Protein AF-A0A5N6GSD5-F1 (afdb_monomer)

Secondary structure (DSSP, 8-state):
-EE-S-SSSBTTSPP-HHHHHHHHHHHHH-SS-EEEE---TTTTT-S-SB--EEEEE--SS-TTGGGGSTTPPPP--SS-----PPPTTT--HHHHHHHHHHTT-

Organism: Aspergillus flavus (NCBI:txid5059)

pLDDT: mean 89.75, std 5.79, range [70.25, 96.69]

Structure (mmCIF, N/CA/C/O backbone):
data_AF-A0A5N6GSD5-F1
#
_entry.id   AF-A0A5N6GSD5-F1
#
loop_
_atom_site.group_PDB
_atom_site.id
_atom_site.type_symbol
_atom_site.label_atom_id
_atom_site.label_alt_id
_atom_site.label_comp_id
_atom_site.label_asym_id
_atom_site.label_entity_id
_atom_site.label_seq_id
_atom_site.pdbx_PDB_ins_code
_atom_site.Cartn_x
_atom_site.Cartn_y
_atom_site.Cartn_z
_atom_site.occupancy
_atom_site.B_iso_or_equiv
_atom_site.auth_seq_id
_atom_site.auth_comp_id
_atom_site.auth_asym_id
_atom_site.auth_atom_id
_atom_site.pdbx_PDB_model_num
ATOM 1 N N . MET A 1 1 ? -4.250 13.201 1.718 1.00 75.56 1 MET A N 1
ATOM 2 C CA . MET A 1 1 ? -2.891 13.766 1.544 1.00 75.56 1 MET A CA 1
ATOM 3 C C . MET A 1 1 ? -2.189 13.044 0.393 1.00 75.56 1 MET A C 1
ATOM 5 O O . MET A 1 1 ? -2.502 11.880 0.174 1.00 75.56 1 MET A O 1
ATOM 9 N N . LEU A 1 2 ? -1.305 13.720 -0.352 1.00 78.38 2 LEU A N 1
ATOM 10 C CA . LEU A 1 2 ? -0.496 13.127 -1.428 1.00 78.38 2 LEU A CA 1
ATOM 11 C C . LEU A 1 2 ? 0.960 13.006 -0.969 1.00 78.38 2 LEU A C 1
ATOM 13 O O . LEU A 1 2 ? 1.516 13.998 -0.502 1.00 78.38 2 LEU A O 1
ATOM 17 N N . ILE A 1 3 ? 1.560 11.826 -1.122 1.00 78.31 3 ILE A N 1
ATOM 18 C CA . ILE A 1 3 ? 2.982 11.586 -0.845 1.00 78.31 3 ILE A CA 1
ATOM 19 C C . ILE A 1 3 ? 3.695 11.315 -2.164 1.00 78.31 3 ILE A C 1
ATOM 21 O O . ILE A 1 3 ? 3.303 10.415 -2.901 1.00 78.31 3 ILE A O 1
ATOM 25 N N . THR A 1 4 ? 4.754 12.071 -2.434 1.00 78.38 4 THR A N 1
ATOM 26 C CA . THR A 1 4 ? 5.635 11.880 -3.589 1.00 78.38 4 THR A CA 1
ATOM 27 C C . THR A 1 4 ? 7.074 11.914 -3.095 1.00 78.38 4 THR A C 1
ATOM 29 O O . THR A 1 4 ? 7.494 12.920 -2.528 1.00 78.38 4 THR A O 1
ATOM 32 N N . SER A 1 5 ? 7.805 10.818 -3.305 1.00 70.25 5 SER A N 1
ATOM 33 C CA . SER A 1 5 ? 9.236 10.728 -2.991 1.00 70.25 5 SER A CA 1
ATOM 34 C C . SER A 1 5 ? 10.083 11.362 -4.104 1.00 70.25 5 SER A C 1
ATOM 36 O O . SER A 1 5 ? 10.979 12.161 -3.841 1.00 70.25 5 SER A O 1
ATOM 38 N N . ASP A 1 6 ? 9.717 11.100 -5.365 1.00 76.81 6 ASP A N 1
ATOM 39 C CA . ASP A 1 6 ? 10.388 11.626 -6.555 1.00 76.81 6 ASP A CA 1
ATOM 40 C C . ASP A 1 6 ? 9.365 12.075 -7.608 1.00 76.81 6 ASP A C 1
ATOM 42 O O . ASP A 1 6 ? 8.538 11.298 -8.088 1.00 76.81 6 ASP A O 1
ATOM 46 N N . GLY A 1 7 ? 9.436 13.351 -7.983 1.00 74.88 7 GLY A N 1
ATOM 47 C CA . GLY A 1 7 ? 8.554 13.951 -8.976 1.00 74.88 7 GLY A CA 1
ATOM 48 C C . GLY A 1 7 ? 8.839 13.524 -10.416 1.00 74.88 7 GLY A C 1
ATOM 49 O O . GLY A 1 7 ? 8.033 13.838 -11.282 1.00 74.88 7 GLY A O 1
ATOM 50 N N . TYR A 1 8 ? 9.938 12.838 -10.722 1.00 84.56 8 TYR A N 1
ATOM 51 C CA . TYR A 1 8 ? 10.226 12.372 -12.084 1.00 84.56 8 TYR A CA 1
ATOM 52 C C . TYR A 1 8 ? 9.733 10.951 -12.350 1.00 84.56 8 TYR A C 1
ATOM 54 O O . TYR A 1 8 ? 9.477 10.611 -13.509 1.00 84.56 8 TYR A O 1
ATOM 62 N N . GLN A 1 9 ? 9.536 10.165 -11.291 1.00 90.12 9 GLN A N 1
ATOM 63 C CA . GLN A 1 9 ? 8.981 8.823 -11.395 1.00 90.12 9 GLN A CA 1
ATOM 64 C C . GLN A 1 9 ? 7.524 8.853 -11.844 1.00 90.12 9 GLN A C 1
ATOM 66 O O . GLN A 1 9 ? 6.747 9.778 -11.564 1.00 90.12 9 GLN A O 1
ATOM 71 N N . ARG A 1 10 ? 7.154 7.811 -12.576 1.00 91.56 10 ARG A N 1
ATOM 72 C CA . ARG A 1 10 ? 5.854 7.650 -13.199 1.00 91.56 10 ARG A CA 1
ATOM 73 C C . ARG A 1 10 ? 4.966 6.724 -12.392 1.00 91.56 10 ARG A C 1
ATOM 75 O O . ARG A 1 10 ? 5.410 5.769 -11.773 1.00 91.56 10 ARG A O 1
ATOM 82 N N . GLN A 1 11 ? 3.672 6.996 -12.455 1.00 92.88 11 GLN A N 1
ATOM 83 C CA . GLN A 1 11 ? 2.640 6.270 -11.720 1.00 92.88 11 GLN A CA 1
ATOM 84 C C . GLN A 1 11 ? 2.458 4.816 -12.189 1.00 92.88 11 GLN A C 1
ATOM 86 O O . GLN A 1 11 ? 1.749 4.054 -11.548 1.00 92.88 11 GLN A O 1
ATOM 91 N N . TYR A 1 12 ? 3.049 4.426 -13.320 1.00 91.88 12 TYR A N 1
ATOM 92 C CA . TYR A 1 12 ? 3.083 3.034 -13.780 1.00 91.88 12 TYR A CA 1
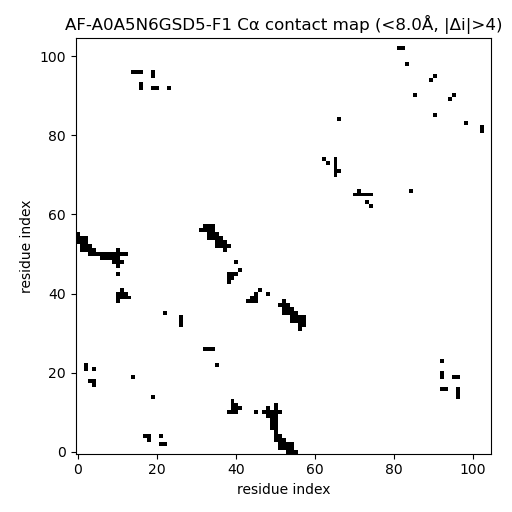ATOM 93 C C . TYR A 1 12 ? 4.328 2.275 -13.289 1.00 91.88 12 TYR A C 1
ATOM 95 O O . TYR A 1 12 ? 4.494 1.101 -13.605 1.00 91.88 12 TYR A O 1
ATOM 103 N N . GLU A 1 13 ? 5.227 2.936 -12.556 1.00 94.12 13 GLU A N 1
ATOM 104 C CA . GLU A 1 13 ? 6.371 2.289 -11.918 1.00 94.12 13 GLU A CA 1
ATOM 105 C C . GLU A 1 13 ? 5.935 1.680 -10.578 1.00 94.12 13 GLU A C 1
ATOM 107 O O . GLU A 1 13 ? 5.150 2.278 -9.834 1.00 94.12 13 GLU A O 1
ATOM 112 N N . GLY A 1 14 ? 6.444 0.486 -10.261 1.00 94.44 14 GLY A N 1
ATOM 113 C CA . GLY A 1 14 ? 6.166 -0.196 -8.994 1.00 94.44 14 GLY A CA 1
ATOM 114 C C . GLY A 1 14 ? 6.674 0.584 -7.779 1.00 94.44 14 GLY A C 1
ATOM 115 O O . GLY A 1 14 ? 7.529 1.467 -7.903 1.00 94.44 14 GLY A O 1
ATOM 116 N N . LEU A 1 15 ? 6.144 0.272 -6.595 1.00 95.75 15 LEU A N 1
ATOM 117 C CA . LEU A 1 15 ? 6.624 0.865 -5.345 1.00 95.75 15 LEU A CA 1
ATOM 118 C C . LEU A 1 15 ? 8.058 0.411 -5.056 1.00 95.75 15 LEU A C 1
ATOM 120 O O . LEU A 1 15 ? 8.403 -0.752 -5.248 1.00 95.75 15 LEU A O 1
ATOM 124 N N . ASN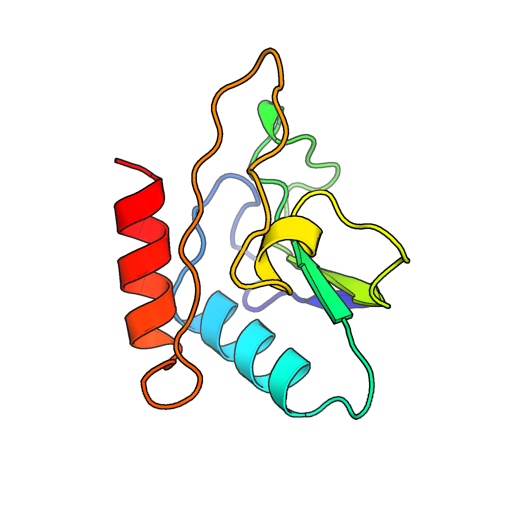 A 1 16 ? 8.890 1.340 -4.593 1.00 94.88 16 ASN A N 1
ATOM 125 C CA . ASN A 1 16 ? 10.265 1.066 -4.190 1.00 94.88 16 ASN A CA 1
ATOM 126 C C . ASN A 1 16 ? 10.442 1.241 -2.671 1.00 94.88 16 ASN A C 1
ATOM 128 O O . ASN A 1 16 ? 9.508 1.581 -1.941 1.00 94.88 16 ASN A O 1
ATOM 132 N N . LEU A 1 17 ? 11.663 1.002 -2.190 1.00 95.44 17 LEU A N 1
ATOM 133 C CA . LEU A 1 17 ? 11.975 1.093 -0.766 1.00 95.44 17 LEU A CA 1
ATOM 134 C C . LEU A 1 17 ? 11.719 2.492 -0.185 1.00 95.44 17 LEU A C 1
ATOM 136 O O . LEU A 1 17 ? 11.236 2.600 0.939 1.00 95.44 17 LEU A O 1
ATOM 140 N N . ASP A 1 18 ? 12.025 3.557 -0.926 1.00 94.06 18 ASP A N 1
ATOM 141 C CA . ASP A 1 18 ? 11.862 4.934 -0.447 1.00 94.06 18 ASP A CA 1
ATOM 142 C C . ASP A 1 18 ? 10.383 5.324 -0.335 1.00 94.06 18 ASP A C 1
ATOM 144 O O . ASP A 1 18 ? 9.989 6.007 0.616 1.00 94.06 18 ASP A O 1
ATOM 148 N N . ASP A 1 19 ? 9.544 4.841 -1.255 1.00 94.56 19 ASP A N 1
ATOM 149 C CA . ASP A 1 19 ? 8.090 4.997 -1.167 1.00 94.56 19 ASP A CA 1
ATOM 150 C C . ASP A 1 19 ? 7.541 4.334 0.103 1.00 94.56 19 ASP A C 1
ATOM 152 O O . ASP A 1 19 ? 6.790 4.951 0.865 1.00 94.56 19 ASP A O 1
ATOM 156 N N . LEU A 1 20 ? 7.956 3.088 0.365 1.00 94.88 20 LEU A N 1
ATOM 157 C CA . LEU A 1 20 ? 7.517 2.332 1.537 1.00 94.88 20 LEU A CA 1
ATOM 158 C C . LEU A 1 20 ? 8.047 2.935 2.836 1.00 94.88 20 LEU A C 1
ATOM 160 O O . LEU A 1 20 ? 7.288 3.040 3.794 1.00 94.88 20 LEU A O 1
ATOM 164 N N . LYS A 1 21 ? 9.297 3.411 2.872 1.00 94.50 21 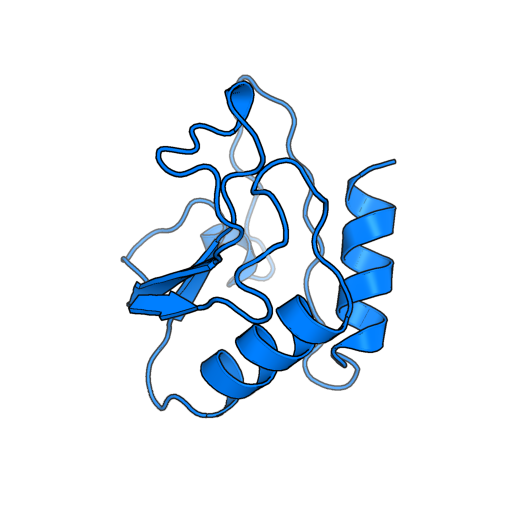LYS A N 1
ATOM 165 C CA . LYS A 1 21 ? 9.849 4.154 4.018 1.00 94.50 21 LYS A CA 1
ATOM 166 C C . LYS A 1 21 ? 9.046 5.413 4.317 1.00 94.50 21 LYS A C 1
ATOM 168 O O . LYS A 1 21 ? 8.746 5.684 5.480 1.00 94.50 21 LYS A O 1
ATOM 173 N N . SER A 1 22 ? 8.673 6.158 3.279 1.00 92.38 22 SER A N 1
ATOM 174 C CA . SER A 1 22 ? 7.895 7.391 3.418 1.00 92.38 22 SER A CA 1
ATOM 175 C C . SER A 1 22 ? 6.515 7.113 4.014 1.00 92.38 22 SER A C 1
ATOM 177 O O . SER A 1 22 ? 6.119 7.755 4.986 1.00 92.38 22 SER A O 1
ATOM 179 N N . VAL A 1 23 ? 5.797 6.121 3.478 1.00 93.00 23 VAL A N 1
ATOM 180 C CA . VAL A 1 23 ? 4.474 5.721 3.983 1.00 93.00 23 VAL A CA 1
ATOM 181 C C . VAL A 1 23 ? 4.571 5.143 5.387 1.00 93.00 23 VAL A C 1
ATOM 183 O O . VAL A 1 23 ? 3.794 5.533 6.252 1.00 93.00 23 VAL A O 1
ATOM 186 N N . TRP A 1 24 ? 5.543 4.264 5.631 1.00 92.31 24 TRP A N 1
ATOM 187 C CA . TRP A 1 24 ? 5.779 3.653 6.934 1.00 92.31 24 TRP A CA 1
ATOM 188 C C . TRP A 1 24 ? 6.012 4.707 8.014 1.00 92.31 24 TRP A C 1
ATOM 190 O O . TRP A 1 24 ? 5.360 4.678 9.056 1.00 92.31 24 TRP A O 1
ATOM 200 N N . SER A 1 25 ? 6.896 5.674 7.747 1.00 91.19 25 SER A N 1
ATOM 201 C CA . SER A 1 25 ? 7.170 6.767 8.678 1.00 91.19 25 SER A CA 1
ATOM 202 C C . SER A 1 25 ? 5.928 7.608 8.949 1.00 91.19 25 SER A C 1
ATOM 204 O O . SER A 1 25 ? 5.765 8.083 10.069 1.00 91.19 25 SER A O 1
ATOM 206 N N . PHE A 1 26 ? 5.072 7.812 7.945 1.00 90.56 26 PHE A N 1
ATOM 207 C CA . PHE A 1 26 ? 3.858 8.602 8.107 1.00 90.56 26 PHE A CA 1
ATOM 208 C C . PHE A 1 26 ? 2.807 7.848 8.926 1.00 90.56 26 PHE A C 1
ATOM 210 O O . PHE A 1 26 ? 2.317 8.377 9.914 1.00 90.56 26 PHE A O 1
ATOM 217 N N . LEU A 1 27 ? 2.507 6.596 8.567 1.00 90.69 27 LEU A N 1
ATOM 218 C CA . LEU A 1 27 ? 1.526 5.771 9.278 1.00 90.69 27 LEU A CA 1
ATOM 219 C C . LEU A 1 27 ? 1.950 5.482 10.725 1.00 90.69 27 LEU A C 1
ATOM 221 O O . LEU A 1 27 ? 1.103 5.466 11.606 1.00 90.69 27 LEU A O 1
ATOM 225 N N . SER A 1 28 ? 3.251 5.321 10.986 1.00 89.31 28 SER A N 1
ATOM 226 C CA . SER A 1 28 ? 3.765 5.065 12.342 1.00 89.31 28 SER A CA 1
ATOM 227 C C . SER A 1 28 ? 3.754 6.296 13.253 1.00 89.31 28 SER A C 1
ATOM 229 O O . SER A 1 28 ? 3.885 6.153 14.465 1.00 89.31 28 SER A O 1
ATOM 231 N N . ALA A 1 29 ? 3.672 7.505 12.689 1.00 89.75 29 ALA A N 1
ATOM 232 C CA . ALA A 1 29 ? 3.755 8.757 13.443 1.00 89.75 29 ALA A CA 1
ATOM 233 C C . ALA A 1 29 ? 2.388 9.384 13.750 1.00 89.75 29 ALA A C 1
ATOM 235 O O . ALA A 1 29 ? 2.328 10.388 14.457 1.00 89.75 29 ALA A O 1
ATOM 236 N N . LEU A 1 30 ? 1.305 8.852 13.181 1.00 87.19 30 LEU A N 1
ATOM 237 C CA . LEU A 1 30 ? -0.034 9.401 13.348 1.00 87.19 30 LEU A CA 1
ATOM 238 C C . LEU A 1 30 ? -0.754 8.725 14.515 1.00 87.19 30 LEU A C 1
ATOM 240 O O . LEU A 1 30 ? -0.774 7.505 14.619 1.00 87.19 30 LEU A O 1
ATOM 244 N N . ASP A 1 31 ? -1.404 9.534 15.352 1.00 82.75 31 ASP A N 1
ATOM 245 C CA . ASP A 1 31 ? -2.180 9.060 16.509 1.00 82.75 31 ASP A CA 1
ATOM 246 C C . ASP A 1 31 ? -3.547 8.460 16.127 1.00 82.75 31 ASP A C 1
ATOM 248 O O . ASP A 1 31 ? -4.293 7.991 16.987 1.00 82.75 31 ASP A O 1
ATOM 252 N N . THR A 1 32 ? -3.924 8.53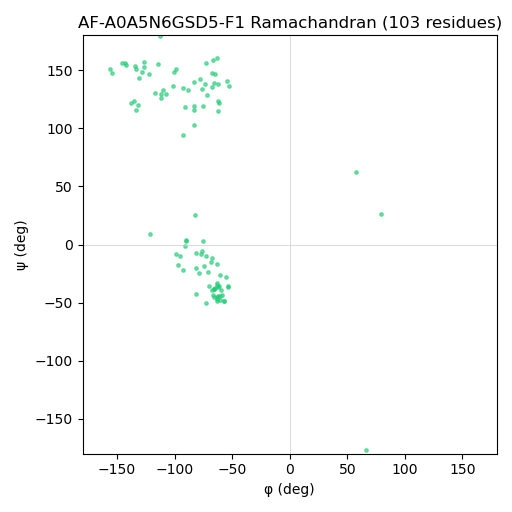3 14.850 1.00 85.56 32 THR A N 1
ATOM 253 C CA . THR A 1 32 ? -5.194 8.022 14.327 1.00 85.56 32 THR A CA 1
ATOM 254 C C . THR A 1 32 ? -4.957 7.085 13.157 1.00 85.56 32 THR A C 1
ATOM 256 O O . THR A 1 32 ? -3.932 7.167 12.481 1.00 85.56 32 THR A O 1
ATOM 259 N N . ASP A 1 33 ? -5.924 6.204 12.902 1.00 88.94 33 ASP A N 1
ATOM 260 C CA . ASP A 1 33 ? -5.811 5.214 11.838 1.00 88.94 33 ASP A CA 1
ATOM 261 C C . ASP A 1 33 ? -5.941 5.867 10.457 1.00 88.94 33 ASP A C 1
ATOM 263 O O . ASP A 1 33 ? -6.907 6.583 10.159 1.00 88.94 33 ASP A O 1
ATOM 267 N N . TYR A 1 34 ? -4.970 5.581 9.592 1.00 92.75 34 TYR A N 1
ATOM 268 C CA . TYR A 1 34 ? -4.967 5.972 8.185 1.00 92.75 34 TYR A CA 1
ATOM 269 C C . TYR A 1 34 ? -4.744 4.760 7.290 1.00 92.75 34 TYR A C 1
ATOM 271 O O . TYR A 1 34 ? -4.050 3.809 7.647 1.00 92.75 34 TYR A O 1
ATOM 279 N N . VAL A 1 35 ? -5.256 4.857 6.066 1.00 92.69 35 VAL A N 1
ATOM 280 C CA . VAL A 1 35 ? -4.941 3.937 4.975 1.00 92.69 35 VAL A CA 1
ATOM 281 C C . VAL A 1 35 ? -4.102 4.663 3.938 1.00 92.69 35 VAL A C 1
ATOM 283 O O . VAL A 1 35 ? -4.451 5.764 3.499 1.00 92.69 35 VAL A O 1
ATOM 286 N N . ALA A 1 36 ? -3.021 4.011 3.515 1.00 93.69 36 ALA A N 1
ATOM 287 C CA . ALA A 1 36 ? -2.255 4.382 2.337 1.00 93.69 36 ALA A CA 1
ATOM 288 C C . ALA A 1 36 ? -2.609 3.455 1.168 1.00 93.69 36 ALA A C 1
ATOM 290 O O . ALA A 1 36 ? -2.694 2.241 1.344 1.00 93.69 36 ALA A O 1
ATOM 291 N N . PHE A 1 37 ? -2.795 4.013 -0.026 1.00 94.12 37 PHE A N 1
ATOM 292 C CA . PHE A 1 37 ? -3.055 3.236 -1.238 1.00 94.12 37 PHE A CA 1
ATOM 293 C C . PHE A 1 37 ? -2.375 3.844 -2.469 1.00 94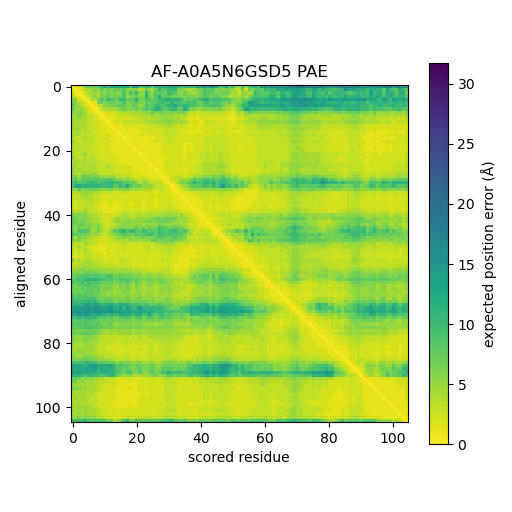.12 37 PHE A C 1
ATOM 295 O O . PHE A 1 37 ? -2.045 5.036 -2.504 1.00 94.12 37 PHE A O 1
ATOM 302 N N . TYR A 1 38 ? -2.138 2.994 -3.471 1.00 95.12 38 TYR A N 1
ATOM 303 C CA . TYR A 1 38 ? -1.416 3.323 -4.696 1.00 95.12 38 TYR A CA 1
ATOM 304 C C . TYR A 1 38 ? -2.162 2.810 -5.929 1.00 95.12 38 TYR A C 1
ATOM 306 O O . TYR A 1 38 ? -2.298 1.606 -6.127 1.00 95.12 38 TYR A O 1
ATOM 314 N N . ASN A 1 39 ? -2.603 3.734 -6.778 1.00 95.00 39 ASN A N 1
ATOM 315 C CA . ASN A 1 39 ? -3.265 3.426 -8.044 1.00 95.00 39 ASN A CA 1
ATOM 316 C C . ASN A 1 39 ? -2.213 3.379 -9.159 1.00 95.00 39 ASN A C 1
ATOM 318 O O . ASN A 1 39 ? -1.840 4.431 -9.682 1.00 95.00 39 ASN A O 1
ATOM 322 N N . CYS A 1 40 ? -1.689 2.190 -9.468 1.00 94.19 40 CYS A N 1
ATOM 323 C CA . CYS A 1 40 ? -0.583 2.013 -10.414 1.00 94.19 40 CYS A CA 1
ATOM 324 C C . CYS A 1 40 ? -1.072 1.973 -11.872 1.00 94.19 40 CYS A C 1
ATOM 326 O O . CYS A 1 40 ? -1.823 1.080 -12.260 1.00 94.19 40 CYS A O 1
ATOM 328 N N . GLY A 1 41 ? -0.612 2.915 -12.694 1.00 92.06 41 GLY A N 1
ATOM 329 C CA . GLY A 1 41 ? -0.923 2.965 -14.124 1.00 92.06 41 GLY A CA 1
ATOM 330 C C . GLY A 1 41 ? -2.396 3.238 -14.461 1.00 92.06 41 GLY A C 1
ATOM 331 O O . GLY A 1 41 ? -3.238 3.494 -13.598 1.00 92.06 41 GLY A O 1
ATOM 332 N N . GLN A 1 42 ? -2.695 3.224 -15.763 1.00 88.62 42 GLN A N 1
ATOM 333 C CA . GLN A 1 42 ? -4.016 3.578 -16.288 1.00 88.62 42 GLN A CA 1
ATOM 334 C C . GLN A 1 42 ? -5.103 2.613 -15.803 1.00 88.62 42 GLN A C 1
ATOM 336 O O . GLN A 1 42 ? -6.134 3.064 -15.306 1.00 88.62 42 GLN A O 1
ATOM 341 N N . ASP A 1 43 ? -4.845 1.308 -15.890 1.00 89.88 43 ASP A N 1
ATOM 342 C CA . ASP A 1 43 ? -5.806 0.275 -15.487 1.00 89.88 43 ASP A CA 1
ATOM 343 C C . ASP A 1 43 ? -5.985 0.209 -13.963 1.00 89.88 43 ASP A C 1
ATOM 345 O O . ASP A 1 43 ? -7.050 -0.164 -13.481 1.00 89.88 43 ASP A O 1
ATOM 349 N N . GLY A 1 44 ? -4.993 0.676 -13.194 1.00 85.00 44 GLY A N 1
ATOM 350 C CA . GLY A 1 44 ? -5.116 0.893 -11.751 1.00 85.00 44 GLY A CA 1
ATO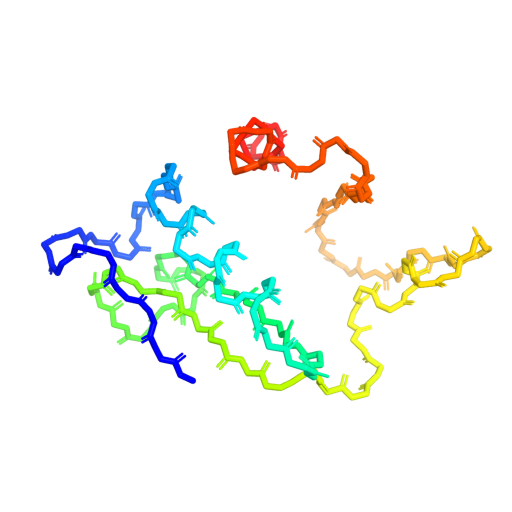M 351 C C . GLY A 1 44 ? -5.915 2.144 -11.373 1.00 85.00 44 GLY A C 1
ATOM 352 O O . GLY A 1 44 ? -6.011 2.467 -10.192 1.00 85.00 44 GLY A O 1
ATOM 353 N N . GLY A 1 45 ? -6.471 2.877 -12.345 1.00 88.62 45 GLY A N 1
ATOM 354 C CA . GLY A 1 45 ? -7.306 4.053 -12.104 1.00 88.62 45 GLY A CA 1
ATOM 355 C C . GLY A 1 45 ? -6.519 5.325 -11.784 1.00 88.62 45 GLY A C 1
ATOM 356 O O . GLY A 1 45 ? -7.033 6.215 -11.099 1.00 88.62 45 GLY A O 1
ATOM 357 N N . CYS A 1 46 ? -5.267 5.441 -12.242 1.00 86.69 46 CYS A N 1
ATOM 358 C CA . CYS A 1 46 ? -4.495 6.648 -11.981 1.00 86.69 46 CYS A CA 1
ATOM 359 C C . CYS A 1 46 ? -5.059 7.877 -12.712 1.00 86.69 46 CYS A C 1
ATOM 361 O O . CYS A 1 46 ? -5.354 7.839 -13.905 1.00 86.69 46 CYS A O 1
ATOM 363 N N . SER A 1 47 ? -5.149 9.007 -12.008 1.00 84.88 47 SER A N 1
ATOM 364 C CA . SER A 1 47 ? -5.551 10.297 -12.590 1.00 84.88 47 SER A CA 1
ATOM 365 C C . SER A 1 47 ? -4.365 11.192 -12.959 1.00 84.88 47 SER A C 1
ATOM 367 O O . SER A 1 47 ? -4.515 12.150 -13.717 1.00 84.88 47 SER A O 1
ATOM 369 N N . ARG A 1 48 ? -3.175 10.908 -12.415 1.00 84.12 48 ARG A N 1
ATOM 370 C CA . ARG A 1 48 ? -1.943 11.677 -12.633 1.00 84.12 48 ARG A CA 1
ATOM 371 C C . ARG A 1 48 ? -0.805 10.736 -12.996 1.00 84.12 48 ARG A C 1
ATOM 373 O O . ARG A 1 48 ? -0.688 9.663 -12.422 1.00 84.12 48 ARG A O 1
ATOM 380 N N . LEU A 1 49 ? 0.063 11.190 -13.898 1.00 88.25 49 LEU A N 1
ATOM 381 C CA . LEU A 1 49 ? 1.223 10.417 -14.355 1.00 88.25 49 LEU A CA 1
ATOM 382 C C . LEU A 1 49 ? 2.419 10.477 -13.405 1.00 88.25 49 LEU A C 1
ATOM 384 O O . LEU A 1 49 ? 3.299 9.633 -13.503 1.00 88.25 49 LEU A O 1
ATOM 388 N N . HIS A 1 50 ? 2.486 11.482 -12.536 1.00 89.94 50 HIS A N 1
ATOM 389 C CA . HIS A 1 50 ? 3.545 11.590 -11.535 1.00 89.94 50 HIS A CA 1
ATOM 390 C C . HIS A 1 50 ? 3.287 10.621 -10.393 1.00 89.94 50 HIS A C 1
ATOM 392 O O . HIS A 1 50 ? 2.162 10.590 -9.891 1.00 89.94 50 HIS A O 1
ATOM 398 N N . LYS A 1 51 ? 4.326 9.895 -9.975 1.00 93.69 51 LYS A N 1
ATOM 399 C CA . LYS A 1 51 ? 4.235 8.887 -8.927 1.00 93.69 51 LYS A CA 1
ATOM 400 C C . LYS A 1 51 ? 3.815 9.497 -7.590 1.00 93.69 51 LYS A C 1
ATOM 402 O O . LYS A 1 51 ? 4.438 10.434 -7.084 1.00 93.69 51 LYS A O 1
ATOM 407 N N . HIS A 1 52 ? 2.734 8.984 -7.023 1.00 93.38 52 HIS A N 1
ATOM 408 C CA . HIS A 1 52 ? 2.241 9.403 -5.723 1.00 93.38 52 HIS A CA 1
ATOM 409 C C . HIS A 1 52 ? 1.427 8.313 -5.034 1.00 93.38 52 HIS A C 1
ATOM 411 O O . HIS A 1 52 ? 0.676 7.574 -5.673 1.00 93.38 52 HIS A O 1
ATOM 417 N N . LEU A 1 53 ? 1.522 8.296 -3.708 1.00 94.38 53 LEU A N 1
ATOM 418 C CA . LEU A 1 53 ? 0.646 7.554 -2.811 1.00 94.38 53 LEU A CA 1
ATOM 419 C C . LEU A 1 53 ? -0.424 8.474 -2.232 1.00 94.38 53 LEU A C 1
ATOM 421 O O . LEU A 1 53 ? -0.220 9.681 -2.054 1.00 94.38 53 LEU A O 1
ATOM 425 N N . GLN A 1 54 ? -1.575 7.890 -1.925 1.00 93.88 54 GLN A N 1
ATOM 426 C CA . GLN A 1 54 ? -2.708 8.590 -1.340 1.00 93.88 54 GLN A CA 1
ATOM 427 C C . GLN A 1 54 ? -2.922 8.098 0.083 1.00 93.88 54 GLN A C 1
ATOM 429 O O . GLN A 1 54 ? -2.977 6.897 0.320 1.00 93.88 54 GLN A O 1
ATOM 434 N N . LEU A 1 55 ? -3.032 9.038 1.024 1.00 93.69 55 LEU A N 1
ATOM 435 C CA . LEU A 1 55 ? -3.368 8.746 2.416 1.00 93.69 55 LEU A CA 1
ATOM 436 C C . LEU A 1 55 ? -4.689 9.406 2.784 1.00 93.69 55 LEU A C 1
ATOM 438 O O . LEU A 1 55 ? -4.870 10.612 2.552 1.00 93.69 55 LEU A O 1
ATOM 442 N N . ILE A 1 56 ? -5.579 8.622 3.384 1.00 93.19 56 ILE A N 1
ATOM 443 C CA . ILE A 1 56 ? -6.873 9.065 3.908 1.00 93.19 56 ILE A CA 1
ATOM 444 C C . ILE A 1 56 ? -7.085 8.502 5.318 1.00 93.19 56 ILE A C 1
ATOM 446 O O . ILE A 1 56 ? -6.564 7.422 5.603 1.00 93.19 56 ILE A 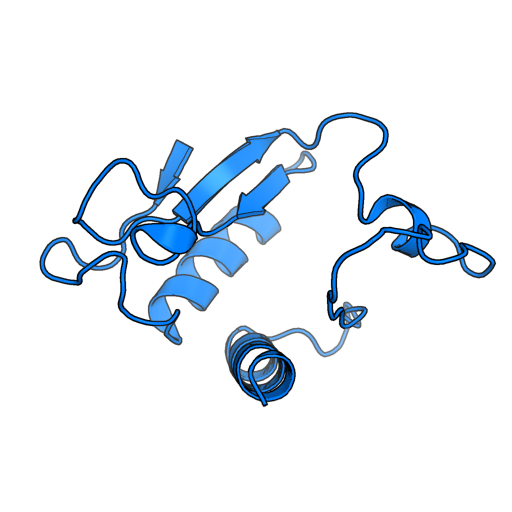O 1
ATOM 450 N N . PRO A 1 57 ? -7.836 9.196 6.193 1.00 93.19 57 PRO A N 1
ATOM 451 C CA . PRO A 1 57 ? -8.283 8.604 7.450 1.00 93.19 57 PRO A CA 1
ATOM 452 C C . PRO A 1 57 ? -9.031 7.299 7.178 1.00 93.19 57 PRO A C 1
ATOM 454 O O . PRO A 1 57 ? -9.790 7.229 6.207 1.00 93.19 57 PRO A O 1
ATOM 457 N N . THR A 1 58 ? -8.823 6.288 8.018 1.00 91.62 58 THR A N 1
ATOM 458 C CA . THR A 1 58 ? -9.447 4.974 7.855 1.00 91.62 58 THR A CA 1
ATOM 459 C C . THR A 1 58 ? -10.971 5.098 7.960 1.00 91.62 58 THR A C 1
ATOM 461 O O . THR A 1 58 ? -11.486 5.468 9.018 1.00 91.62 58 THR A O 1
ATOM 464 N N . PRO A 1 59 ? -11.728 4.820 6.881 1.00 88.56 59 PRO A N 1
ATOM 465 C CA . PRO A 1 59 ? -13.178 4.779 6.957 1.00 88.56 59 PRO A CA 1
ATOM 466 C C . PRO A 1 59 ? -13.636 3.520 7.714 1.00 88.56 59 PRO A C 1
ATOM 468 O O . PRO A 1 59 ? -12.918 2.519 7.745 1.00 88.56 59 PRO A O 1
ATOM 471 N N . PRO A 1 60 ? -14.843 3.529 8.303 1.00 86.38 60 PRO A N 1
ATOM 472 C CA . PRO A 1 60 ? -15.390 2.332 8.929 1.00 86.38 60 PRO A CA 1
ATOM 473 C C . PRO A 1 60 ? -15.642 1.233 7.884 1.00 86.38 60 PRO A C 1
ATOM 475 O O . PRO A 1 60 ? -16.063 1.529 6.766 1.00 86.38 60 PRO A O 1
ATOM 478 N N . ASN A 1 61 ? -15.467 -0.031 8.285 1.00 84.31 61 ASN A N 1
ATOM 479 C CA . ASN A 1 61 ? -15.762 -1.229 7.483 1.00 84.31 61 ASN A CA 1
ATOM 480 C C . ASN A 1 61 ? -15.006 -1.281 6.143 1.00 84.31 61 ASN A C 1
ATOM 482 O O . ASN A 1 61 ? -15.604 -1.294 5.064 1.00 84.31 61 ASN A O 1
ATOM 486 N N . LEU A 1 62 ? -13.678 -1.322 6.212 1.00 88.38 62 LEU A N 1
ATOM 487 C CA . LEU A 1 62 ? -12.833 -1.525 5.043 1.00 88.38 62 LEU A CA 1
ATOM 488 C C . LEU A 1 62 ? -13.014 -2.921 4.446 1.00 88.38 62 LEU A C 1
ATOM 490 O O . LEU A 1 62 ? -13.359 -3.883 5.129 1.00 88.38 62 LEU A O 1
ATOM 494 N N . PHE A 1 63 ? -12.645 -3.052 3.171 1.00 88.12 63 PHE A N 1
ATOM 495 C CA . PHE A 1 63 ? -12.535 -4.348 2.497 1.00 88.12 63 PHE A CA 1
ATOM 496 C C . PHE A 1 63 ? -11.639 -5.334 3.266 1.00 88.12 63 PHE A C 1
ATOM 498 O O . PHE A 1 63 ? -11.927 -6.525 3.326 1.00 88.12 63 PHE A O 1
ATOM 505 N N . ALA A 1 64 ? -10.581 -4.816 3.894 1.00 88.75 64 ALA A N 1
ATOM 506 C CA . ALA A 1 64 ? -9.622 -5.586 4.676 1.00 88.75 64 ALA A CA 1
ATOM 507 C C . ALA A 1 64 ? -9.984 -5.723 6.168 1.00 88.75 64 ALA A C 1
ATOM 509 O O . ALA A 1 64 ? -9.220 -6.340 6.900 1.00 88.75 64 ALA A O 1
ATOM 510 N N . SER A 1 65 ? -11.131 -5.206 6.635 1.00 89.25 65 SER A N 1
ATOM 511 C CA . SER A 1 65 ? -11.495 -5.232 8.067 1.00 89.25 65 SER A CA 1
ATOM 512 C C . SER A 1 65 ? -11.663 -6.638 8.648 1.00 89.25 65 SER A C 1
ATOM 514 O O . SER A 1 65 ? -11.615 -6.816 9.860 1.00 89.25 65 SER A O 1
ATOM 516 N N . PHE A 1 66 ? -11.815 -7.670 7.813 1.00 88.81 66 PHE A N 1
ATOM 517 C CA . PHE A 1 66 ? -11.780 -9.055 8.291 1.00 88.81 66 PHE A CA 1
ATOM 518 C C . PHE A 1 66 ? -10.425 -9.403 8.943 1.00 88.81 66 PHE A C 1
ATOM 520 O O . PHE A 1 66 ? -10.377 -10.244 9.837 1.00 88.81 66 PHE A O 1
ATOM 527 N N . LEU A 1 67 ? -9.334 -8.720 8.566 1.00 86.50 67 LEU A N 1
ATOM 528 C CA . LEU A 1 67 ? -8.007 -8.916 9.154 1.00 86.50 67 LEU A CA 1
ATOM 529 C C . LEU A 1 67 ? -7.901 -8.447 10.608 1.00 86.50 67 LEU A C 1
ATOM 531 O O . LEU A 1 67 ? -6.957 -8.865 11.278 1.00 86.50 67 LEU A O 1
ATOM 535 N N . ASP A 1 68 ? -8.854 -7.666 11.110 1.00 83.56 68 ASP A N 1
ATOM 536 C CA . ASP A 1 68 ? -8.846 -7.166 12.490 1.00 83.56 68 ASP A CA 1
ATOM 537 C C . ASP A 1 68 ? -9.366 -8.209 13.498 1.00 83.56 68 ASP A C 1
ATOM 539 O O . ASP A 1 68 ? -9.284 -8.015 14.709 1.00 83.56 68 ASP A O 1
ATOM 543 N N . SER A 1 69 ? -9.889 -9.339 13.008 1.00 81.12 69 SER A N 1
ATOM 544 C CA . SER A 1 69 ? -10.395 -10.445 13.827 1.00 81.12 69 SER A CA 1
ATOM 545 C C . SER A 1 69 ? -9.681 -11.759 13.503 1.00 81.12 69 SER A C 1
ATOM 547 O O . SER A 1 69 ? -9.279 -12.001 12.362 1.00 81.12 69 SER A O 1
ATOM 549 N N . GLU A 1 70 ? -9.506 -12.623 14.505 1.00 76.00 70 GLU A N 1
ATOM 550 C CA . GLU A 1 70 ? -8.882 -13.940 14.303 1.00 76.00 70 GLU A CA 1
ATOM 551 C C . GLU A 1 70 ? -9.748 -14.852 13.423 1.00 76.00 70 GLU A C 1
ATOM 553 O O . GLU A 1 70 ? -9.219 -15.512 12.532 1.00 76.00 70 GLU A O 1
ATOM 558 N N . ASP A 1 71 ? -11.071 -14.802 13.598 1.00 83.94 71 ASP A N 1
ATOM 559 C CA . ASP A 1 71 ? -12.043 -15.607 12.843 1.00 83.94 71 ASP A CA 1
ATOM 560 C C . ASP A 1 71 ? -12.542 -14.932 11.552 1.00 83.94 71 ASP A C 1
ATOM 562 O O . ASP A 1 71 ? -13.429 -15.451 10.862 1.00 83.94 71 ASP A O 1
ATOM 566 N N . GLY A 1 72 ? -11.998 -13.758 11.223 1.00 83.75 72 GLY A N 1
ATOM 567 C CA . GLY A 1 72 ? -12.443 -12.947 10.100 1.00 83.75 72 GLY A CA 1
ATOM 568 C C . GLY A 1 72 ? -12.285 -13.674 8.775 1.00 83.75 72 GLY A C 1
ATOM 569 O O . GLY A 1 72 ? -11.188 -14.075 8.388 1.00 83.75 72 GLY A O 1
ATOM 570 N N . GLN A 1 73 ? -13.396 -13.829 8.062 1.00 88.31 73 GLN A N 1
ATOM 571 C CA . GLN A 1 73 ? -13.395 -14.491 6.767 1.00 88.31 73 GLN A CA 1
ATOM 572 C C . GLN A 1 73 ? -13.127 -13.483 5.646 1.00 88.31 73 GLN A C 1
ATOM 574 O O . GLN A 1 73 ? -13.776 -12.43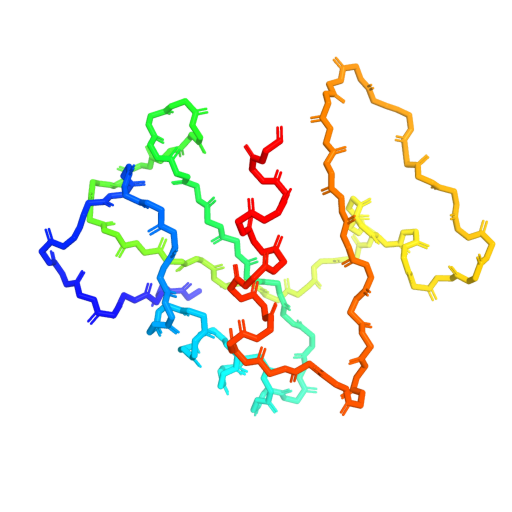1 5.612 1.00 88.31 73 GLN A O 1
ATOM 579 N N . PRO A 1 74 ? -12.218 -13.803 4.708 1.00 89.88 74 PRO A N 1
ATOM 580 C CA . PRO A 1 74 ? -12.016 -13.015 3.503 1.00 89.88 74 PRO A CA 1
ATOM 581 C C . PRO A 1 74 ? -13.339 -12.792 2.746 1.00 89.88 74 PRO A C 1
ATOM 583 O O . PRO A 1 74 ? -14.122 -13.737 2.592 1.00 89.88 74 PRO A O 1
ATOM 586 N N . PRO A 1 75 ? -13.614 -11.574 2.247 1.00 90.69 75 PRO A N 1
ATOM 587 C CA . PRO A 1 75 ? -14.802 -11.318 1.443 1.00 90.69 75 PRO A CA 1
ATOM 588 C C . PRO A 1 75 ? -14.781 -12.135 0.145 1.00 90.69 75 PRO A C 1
ATOM 590 O O . PRO A 1 75 ? -13.762 -12.228 -0.541 1.00 90.69 75 PRO A O 1
ATOM 593 N N . GLN A 1 76 ? -15.937 -12.694 -0.221 1.00 93.56 76 GLN A N 1
ATOM 594 C CA . GLN A 1 76 ? -16.117 -13.357 -1.512 1.00 93.56 76 GLN A CA 1
ATOM 595 C C . GLN A 1 76 ? -16.427 -12.313 -2.582 1.00 93.56 76 GLN A C 1
ATOM 597 O O . GLN A 1 76 ? -17.464 -11.650 -2.538 1.00 93.56 76 GLN A O 1
ATOM 602 N N . VAL A 1 77 ? -15.523 -12.174 -3.547 1.00 95.19 77 VAL A N 1
ATOM 603 C CA . VAL A 1 77 ? -15.613 -11.187 -4.624 1.00 95.19 77 VAL A CA 1
ATOM 604 C C . VAL A 1 77 ? -15.299 -11.816 -5.980 1.00 95.19 77 VAL A C 1
ATOM 606 O O . VAL A 1 77 ? -14.576 -12.809 -6.035 1.00 95.19 77 VAL A O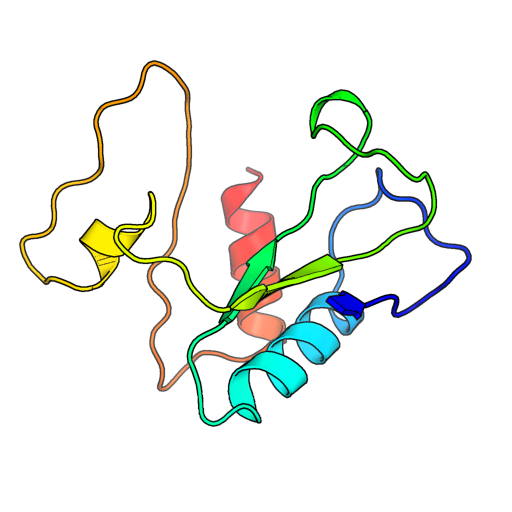 1
ATOM 609 N N . PRO A 1 78 ? -15.824 -11.262 -7.089 1.00 96.69 78 PRO A N 1
ATOM 610 C CA . PRO A 1 78 ? -15.637 -11.819 -8.429 1.00 96.69 78 PRO A CA 1
ATOM 611 C C . PRO A 1 78 ? -14.299 -11.410 -9.076 1.00 96.69 78 PRO A C 1
ATOM 613 O O . PRO A 1 78 ? -14.208 -11.333 -10.298 1.00 96.69 78 PRO A O 1
ATOM 616 N N . PHE A 1 79 ? -13.282 -11.091 -8.275 1.00 94.00 79 PHE A N 1
ATOM 617 C CA . PHE A 1 79 ? -11.953 -10.694 -8.735 1.00 94.00 79 PHE A CA 1
ATOM 618 C C . PHE A 1 79 ? -10.876 -11.276 -7.821 1.00 94.00 79 PHE A C 1
ATOM 620 O O . PHE A 1 79 ? -11.130 -11.559 -6.649 1.00 94.00 79 PHE A O 1
ATOM 627 N N . GLU A 1 80 ? -9.677 -11.455 -8.364 1.00 93.88 80 GLU A N 1
ATOM 628 C CA . GLU A 1 80 ? -8.525 -11.943 -7.612 1.00 93.88 80 GLU A CA 1
ATOM 629 C C . GLU A 1 80 ? -7.924 -10.824 -6.767 1.00 93.88 80 GLU A C 1
ATOM 631 O O . GLU A 1 80 ? -7.870 -9.661 -7.171 1.00 93.88 80 GLU A O 1
ATOM 636 N N . TRP A 1 81 ? -7.487 -11.185 -5.570 1.00 94.81 81 TRP A N 1
ATOM 637 C CA . TRP A 1 81 ? -6.810 -10.284 -4.658 1.00 94.81 81 TRP A CA 1
ATOM 638 C C . TRP A 1 81 ? -5.946 -11.097 -3.702 1.00 94.81 81 TRP A C 1
ATOM 640 O O . TRP A 1 81 ? -6.254 -12.244 -3.373 1.00 94.81 81 TRP A O 1
ATOM 650 N N . PHE A 1 82 ? -4.865 -10.475 -3.248 1.00 94.44 82 PHE A N 1
ATOM 651 C CA . PHE A 1 82 ? -3.872 -11.094 -2.383 1.00 94.44 82 PHE A CA 1
ATOM 652 C C . PHE A 1 82 ? -3.652 -10.204 -1.165 1.00 94.44 82 PHE A C 1
ATOM 654 O O . PHE A 1 82 ? -3.787 -8.980 -1.238 1.00 94.44 82 PHE A O 1
ATOM 661 N N . TYR A 1 83 ? -3.332 -10.812 -0.028 1.00 94.12 83 TYR A N 1
ATOM 662 C CA . TYR A 1 83 ? -3.067 -10.081 1.203 1.00 94.12 83 TYR A CA 1
ATOM 663 C C . TYR A 1 83 ? -1.986 -10.769 2.027 1.00 94.12 83 TYR A C 1
ATOM 665 O O . TYR A 1 83 ? -1.780 -11.979 1.946 1.00 94.12 83 TYR A O 1
ATOM 673 N N . HIS A 1 84 ? -1.327 -9.984 2.872 1.00 91.44 84 HIS A N 1
ATOM 674 C CA . HIS A 1 84 ? -0.402 -10.479 3.877 1.00 91.44 84 HIS A CA 1
ATOM 675 C C . HIS A 1 84 ? -0.685 -9.761 5.196 1.00 91.44 84 HIS A C 1
ATOM 677 O O . HIS A 1 84 ? -0.658 -8.531 5.251 1.00 91.44 84 HIS A O 1
ATOM 683 N N . ARG A 1 85 ? -0.972 -10.517 6.263 1.00 89.44 85 ARG A N 1
ATOM 684 C CA . ARG A 1 85 ? -1.134 -9.939 7.603 1.00 89.44 85 ARG A CA 1
ATOM 685 C C . ARG A 1 85 ? 0.253 -9.595 8.146 1.00 89.44 85 ARG A C 1
ATOM 687 O O . ARG A 1 85 ? 1.095 -10.475 8.287 1.00 89.44 85 ARG A O 1
ATOM 694 N N . LEU A 1 86 ? 0.483 -8.318 8.437 1.00 87.69 86 LEU A N 1
ATOM 695 C CA . LEU A 1 86 ? 1.746 -7.845 8.999 1.00 87.69 86 LEU A CA 1
ATOM 696 C C . LEU A 1 86 ? 1.868 -8.251 10.475 1.00 87.69 86 LEU A C 1
ATOM 698 O O . LEU A 1 86 ? 0.906 -8.139 11.233 1.00 87.69 86 LEU A O 1
ATOM 702 N N . ASN A 1 87 ? 3.057 -8.697 10.887 1.00 85.56 87 ASN A N 1
ATOM 703 C CA . ASN A 1 87 ? 3.396 -8.883 12.298 1.00 85.56 87 ASN A CA 1
ATOM 704 C C . ASN A 1 87 ? 4.026 -7.584 12.832 1.00 85.56 87 ASN A C 1
ATOM 706 O O . ASN A 1 87 ? 5.098 -7.213 12.342 1.00 85.56 87 ASN A O 1
ATOM 710 N N . PRO A 1 88 ? 3.436 -6.909 13.837 1.00 77.25 88 PRO A N 1
ATOM 711 C CA . PRO A 1 88 ? 3.962 -5.651 14.372 1.00 77.25 88 PRO A CA 1
ATOM 712 C C . PRO A 1 88 ? 5.419 -5.724 14.847 1.00 77.25 88 PRO A C 1
ATOM 714 O O . PRO A 1 88 ? 6.122 -4.720 14.806 1.00 77.25 88 PRO A O 1
ATOM 717 N N . HIS A 1 89 ? 5.884 -6.897 15.283 1.00 79.00 89 HIS A N 1
ATOM 718 C CA . HIS A 1 89 ? 7.233 -7.064 15.826 1.00 79.00 89 HIS A CA 1
ATOM 719 C C . HIS A 1 89 ? 8.333 -7.145 14.757 1.00 79.00 89 HIS A C 1
ATOM 721 O O . HIS A 1 89 ? 9.467 -6.772 15.043 1.00 79.00 89 HIS A O 1
ATOM 727 N N . ASP A 1 90 ? 7.990 -7.563 13.533 1.00 81.38 90 ASP A N 1
ATOM 728 C CA . ASP A 1 90 ? 8.955 -7.836 12.453 1.00 81.38 90 ASP A CA 1
ATOM 729 C C . ASP A 1 90 ? 8.709 -6.985 11.192 1.00 81.38 90 ASP A C 1
ATOM 731 O O . ASP A 1 90 ? 9.298 -7.218 10.134 1.00 81.38 90 ASP A O 1
ATOM 735 N N . SER A 1 91 ? 7.809 -6.003 11.272 1.00 85.12 91 SER A N 1
ATOM 736 C CA . SER A 1 91 ? 7.456 -5.157 10.133 1.00 85.12 91 SER A CA 1
ATOM 737 C C . SER A 1 91 ? 8.467 -4.021 9.968 1.00 85.12 91 SER A C 1
ATOM 739 O O . SER A 1 91 ? 8.439 -3.035 10.699 1.00 85.12 91 SER A O 1
ATOM 741 N N . THR A 1 92 ? 9.369 -4.161 8.996 1.00 93.25 92 THR A N 1
ATOM 742 C CA . THR A 1 92 ? 10.289 -3.106 8.539 1.00 93.25 92 THR A CA 1
ATOM 743 C C . THR A 1 92 ? 9.972 -2.703 7.097 1.00 93.25 92 THR A C 1
ATOM 745 O O . THR A 1 92 ? 9.438 -3.525 6.351 1.00 93.25 92 THR A O 1
ATOM 748 N N . PRO A 1 93 ? 10.318 -1.483 6.643 1.00 94.50 93 PRO A N 1
ATOM 749 C CA . PRO A 1 93 ? 10.122 -1.082 5.247 1.00 94.50 93 PRO A CA 1
ATOM 750 C C . PRO A 1 93 ? 10.743 -2.049 4.229 1.00 94.50 93 PRO A C 1
ATOM 752 O O . PRO A 1 93 ? 10.150 -2.305 3.185 1.00 94.50 93 PRO A O 1
ATOM 755 N N . GLU A 1 94 ? 11.906 -2.621 4.543 1.00 95.69 94 GLU A N 1
ATOM 756 C CA . GLU A 1 94 ? 12.564 -3.641 3.725 1.00 95.69 94 GLU A CA 1
ATOM 757 C C . GLU A 1 94 ? 11.710 -4.911 3.640 1.00 95.69 94 GLU A C 1
ATOM 759 O O . GLU A 1 94 ? 11.461 -5.421 2.550 1.00 95.69 94 GLU A O 1
ATOM 764 N N . ARG A 1 95 ? 11.169 -5.372 4.774 1.00 95.12 95 ARG A N 1
ATOM 765 C CA . ARG A 1 95 ? 10.276 -6.532 4.796 1.00 95.12 95 ARG A CA 1
ATOM 766 C C . ARG A 1 95 ? 8.968 -6.267 4.049 1.00 95.12 95 ARG A C 1
ATOM 768 O O . ARG A 1 95 ? 8.456 -7.164 3.383 1.00 95.12 95 ARG A O 1
ATOM 775 N N . LEU A 1 96 ? 8.431 -5.050 4.143 1.00 94.69 96 LEU A N 1
ATOM 776 C CA . LEU A 1 96 ? 7.253 -4.635 3.381 1.00 94.69 96 LEU A CA 1
ATOM 777 C C . LEU A 1 96 ? 7.525 -4.667 1.872 1.00 94.69 96 LEU A C 1
ATOM 779 O O . LEU A 1 96 ? 6.630 -5.037 1.117 1.00 94.69 96 LEU A O 1
ATOM 783 N N . LEU A 1 97 ? 8.739 -4.319 1.435 1.00 96.38 97 LEU A N 1
ATOM 784 C CA . LEU A 1 97 ? 9.119 -4.393 0.025 1.00 96.38 97 LEU A CA 1
ATOM 785 C C . LEU A 1 97 ? 9.161 -5.841 -0.471 1.00 96.38 97 LEU A C 1
ATOM 787 O O . LEU A 1 97 ? 8.629 -6.130 -1.541 1.00 96.38 97 LEU A O 1
ATOM 791 N N . ASP A 1 98 ? 9.728 -6.749 0.323 1.00 96.12 98 ASP A N 1
ATOM 792 C CA . ASP A 1 98 ? 9.738 -8.179 -0.000 1.00 96.12 98 ASP A CA 1
ATOM 793 C C . ASP A 1 98 ? 8.312 -8.734 -0.119 1.00 96.12 98 ASP A C 1
ATOM 795 O O . ASP A 1 98 ? 7.997 -9.458 -1.061 1.00 96.12 98 ASP A O 1
ATOM 799 N N . ILE A 1 99 ? 7.431 -8.374 0.823 1.00 95.94 99 ILE A N 1
ATOM 800 C CA . ILE A 1 99 ? 6.015 -8.766 0.798 1.00 95.94 99 ILE A CA 1
ATOM 801 C C . ILE A 1 99 ? 5.324 -8.192 -0.442 1.00 95.94 99 ILE A C 1
ATOM 803 O O . ILE A 1 99 ? 4.580 -8.909 -1.103 1.00 95.94 99 ILE A O 1
ATOM 807 N N . TYR A 1 100 ? 5.569 -6.921 -0.771 1.00 96.25 100 TYR A N 1
ATOM 808 C CA . TYR A 1 100 ? 4.997 -6.277 -1.952 1.00 96.25 100 TYR A CA 1
ATOM 809 C C . TYR A 1 100 ? 5.359 -7.027 -3.234 1.00 96.25 100 TYR A C 1
ATOM 811 O O . TYR A 1 100 ? 4.462 -7.346 -4.008 1.00 96.25 100 TYR A O 1
ATOM 819 N N . TYR A 1 101 ? 6.637 -7.359 -3.437 1.00 96.25 101 TYR A N 1
ATOM 820 C CA . TYR A 1 101 ? 7.047 -8.128 -4.612 1.00 96.25 101 TYR A CA 1
ATOM 821 C C . TYR A 1 101 ? 6.486 -9.547 -4.608 1.00 96.25 101 TYR A C 1
ATOM 823 O O . TYR A 1 101 ? 6.045 -10.012 -5.651 1.00 96.25 101 TYR A O 1
ATOM 831 N N . HIS A 1 102 ? 6.419 -10.202 -3.449 1.00 96.56 102 HIS A N 1
ATOM 832 C CA . HIS A 1 102 ? 5.826 -11.532 -3.347 1.00 96.56 102 HIS A CA 1
ATOM 833 C C . HIS A 1 102 ? 4.331 -11.559 -3.707 1.00 96.56 102 HIS A C 1
ATOM 835 O O . HIS A 1 102 ? 3.859 -12.545 -4.253 1.00 96.56 102 HIS A O 1
ATOM 841 N N . LEU A 1 103 ? 3.579 -10.489 -3.424 1.00 96.56 103 LEU A N 1
ATOM 842 C CA . LEU A 1 103 ? 2.157 -10.380 -3.785 1.00 96.56 103 LEU A CA 1
ATOM 843 C C . LEU A 1 103 ? 1.922 -10.047 -5.272 1.00 96.56 103 LEU A C 1
ATOM 845 O O . LEU A 1 103 ? 0.770 -10.031 -5.703 1.00 96.56 103 LEU A O 1
ATOM 849 N N . LEU A 1 104 ? 2.975 -9.724 -6.030 1.00 94.00 104 LEU A N 1
ATOM 850 C CA . LEU A 1 104 ? 2.906 -9.453 -7.471 1.00 94.00 104 LEU A CA 1
ATOM 851 C C . LEU A 1 104 ? 3.235 -10.678 -8.341 1.00 94.00 104 LEU A C 1
ATOM 853 O O . LEU A 1 104 ? 3.069 -10.595 -9.560 1.00 94.00 104 LEU A O 1
ATOM 857 N N . GLU A 1 105 ? 3.730 -11.760 -7.738 1.00 89.88 105 GLU A N 1
ATOM 858 C CA . GLU A 1 105 ? 4.041 -13.045 -8.388 1.00 89.88 105 GLU A CA 1
ATOM 859 C C . GLU A 1 105 ? 2.846 -14.006 -8.346 1.00 89.88 105 GLU A C 1
ATOM 861 O O . GLU A 1 105 ? 2.650 -14.718 -9.360 1.00 89.88 105 GLU A O 1
#

Nearest PDB structures (foldseek):
  3fit-assembly1_A-2  TM=6.430E-01  e=7.538E-01  Homo sapiens
  5uvm-assembly1_A  TM=6.308E-01  e=7.538E-01  Acetivibrio thermocellus DSM 1313
  5cs2-assembly1_A-2  TM=5.689E-01  e=7.052E-01  Plasmodium falciparum 3D7

Radius of gyration: 14.44 Å; Cα contacts (8 Å, |Δi|>4): 110; chains: 1; bounding box: 29×30×33 Å

Mean predicted aligned error: 4.52 Å

Solvent-accessible surface area (backbone atoms only — not comparable to full-atom values): 6687 Å² total; per-residue (Å²): 92,80,47,61,88,46,82,83,44,44,18,69,55,79,87,51,61,66,53,40,41,53,51,50,57,51,63,74,70,45,99,62,68,64,43,77,51,70,44,50,25,72,92,45,65,40,90,55,64,54,27,57,37,42,40,45,74,57,66,85,85,48,90,66,51,33,73,82,42,94,85,42,64,80,78,89,64,102,65,90,82,80,86,79,89,79,52,88,91,73,69,40,45,70,52,51,46,54,51,53,55,61,70,74,110

InterPro domains:
  IPR009163 Ap4A phosphorylase 1/2 [PTHR38420] (1-104)
  IPR036265 HIT-like superfamily [SSF54197] (2-59)
  IPR043171 Ap4A phosphorylase 1/2-like [G3DSA:3.30.428.70] (1-105)
  IPR045759 Ap4A phosphorylase 1/2, N-terminal domain [PF19327] (1-59)

Sequence (105 aa):
MLITSDGYQRQYEGLNLDDLKSVWSFLSALDTDYVAFYNCGQDGGCSRLHKHLQLIPTPPNLFASFLDSEDGQPPQVPFEWFYHRLNPHDSTPERLLDIYYHLLE

Foldseek 3Di:
DKDAPDQVAFLQDDDDLSNLVVVVVVCVPDPAAKDKDGQRDVVSPDPDGGGIIDIDGDDPPDQCCLLVDPPRDRDDDPDDDDDDNDDPVPDDSVVVVVVRVVRVD